Protein AF-A0A957QJ21-F1 (afdb_monomer_lite)

Radius of gyration: 21.08 Å; chains: 1; bounding box: 48×19×52 Å

pLDDT: mean 94.01, std 4.48, range [73.44, 98.06]

Secondary structure (DSSP, 8-state):
---HHHHHHHHHH-HHHHTT-S----PPP----EEPPPTTS-HHHHHHHHHTT--SEEHHHHHHHHHHHHT-

Sequence (72 aa):
MPATEQVLAALRQNRDFMSQVVAWERIPARPAQVAPFPPDLQPQLLAALHNRGISSLYHHQSLAIEAAQTGR

Structure (mmCIF, N/CA/C/O backbone):
data_AF-A0A957QJ21-F1
#
_entry.id   AF-A0A957QJ21-F1
#
loop_
_atom_site.group_PDB
_atom_site.id
_atom_site.type_symbol
_atom_site.label_atom_id
_atom_site.label_alt_id
_atom_site.label_comp_id
_atom_site.label_asym_id
_atom_site.label_entity_id
_atom_site.label_seq_id
_atom_site.pdbx_PDB_ins_code
_atom_site.Cartn_x
_atom_site.Cartn_y
_atom_site.Cartn_z
_atom_site.occupancy
_atom_site.B_iso_or_equiv
_atom_site.auth_seq_id
_atom_site.auth_comp_id
_atom_site.auth_asym_id
_atom_site.auth_atom_id
_atom_site.pdbx_PDB_model_num
ATOM 1 N N . MET A 1 1 ? 23.828 -7.090 -4.677 1.00 73.62 1 MET A N 1
ATOM 2 C CA . MET A 1 1 ? 22.709 -7.202 -5.637 1.00 73.62 1 MET A CA 1
ATOM 3 C C . MET A 1 1 ? 22.331 -5.797 -6.081 1.00 73.62 1 MET A C 1
ATOM 5 O O . MET A 1 1 ? 22.332 -4.928 -5.214 1.00 73.62 1 MET A O 1
ATOM 9 N N . PRO A 1 2 ? 22.108 -5.542 -7.383 1.00 85.38 2 PRO A N 1
ATOM 10 C CA . PRO A 1 2 ? 21.724 -4.215 -7.865 1.00 85.38 2 PRO A CA 1
ATOM 11 C C . PRO A 1 2 ? 20.356 -3.800 -7.308 1.00 85.38 2 PRO A C 1
ATOM 13 O O . PRO A 1 2 ? 19.533 -4.655 -6.979 1.00 85.38 2 PRO A O 1
ATOM 16 N N . ALA A 1 3 ? 20.119 -2.491 -7.211 1.00 94.19 3 ALA A N 1
ATOM 17 C CA . ALA A 1 3 ? 18.812 -1.959 -6.829 1.00 94.19 3 ALA A CA 1
ATOM 18 C C . ALA A 1 3 ? 17.770 -2.248 -7.924 1.00 94.19 3 ALA A C 1
ATOM 20 O O . ALA A 1 3 ? 18.101 -2.271 -9.112 1.00 94.19 3 ALA A O 1
ATOM 21 N N . THR A 1 4 ? 16.506 -2.429 -7.540 1.00 93.31 4 THR A N 1
ATOM 22 C CA . THR A 1 4 ? 15.406 -2.757 -8.464 1.00 93.31 4 THR A CA 1
ATOM 23 C C . THR A 1 4 ? 15.296 -1.746 -9.607 1.00 93.31 4 THR A C 1
ATOM 25 O O . THR A 1 4 ? 15.127 -2.125 -10.765 1.00 93.31 4 THR A O 1
ATOM 28 N N . GLU A 1 5 ? 15.477 -0.459 -9.317 1.00 93.00 5 GLU A N 1
ATOM 29 C CA . GLU A 1 5 ? 15.445 0.626 -10.299 1.00 93.00 5 GLU A CA 1
ATOM 30 C C . GLU A 1 5 ? 16.538 0.474 -11.364 1.00 93.00 5 GLU A C 1
ATOM 32 O O . GLU A 1 5 ? 16.300 0.747 -12.541 1.00 93.00 5 GLU A O 1
ATOM 37 N N . GLN A 1 6 ? 17.724 -0.001 -10.971 1.00 95.62 6 GLN A N 1
ATOM 38 C CA . GLN A 1 6 ? 18.848 -0.224 -11.885 1.00 95.62 6 GLN A CA 1
ATOM 39 C C . GLN A 1 6 ? 18.565 -1.404 -12.818 1.00 95.62 6 GLN A C 1
ATOM 41 O O . GLN A 1 6 ? 18.853 -1.328 -14.011 1.00 95.62 6 GLN A O 1
ATOM 46 N N . VAL A 1 7 ? 17.944 -2.467 -12.297 1.00 96.31 7 VAL A N 1
ATOM 47 C CA . VAL A 1 7 ? 17.529 -3.625 -13.101 1.00 96.31 7 VAL A CA 1
ATOM 48 C C . VAL A 1 7 ? 16.464 -3.220 -14.121 1.00 96.31 7 VAL A C 1
ATOM 50 O O . VAL A 1 7 ? 16.594 -3.543 -15.301 1.00 96.31 7 VAL A O 1
ATOM 53 N N . LEU A 1 8 ? 15.446 -2.459 -13.704 1.00 95.25 8 LEU A N 1
ATOM 54 C CA . LEU A 1 8 ? 14.405 -1.961 -14.610 1.00 95.25 8 LEU A CA 1
ATOM 55 C C . LEU A 1 8 ? 14.982 -1.066 -15.717 1.00 95.25 8 LEU A C 1
ATOM 57 O O . LEU A 1 8 ? 14.580 -1.185 -16.875 1.00 95.25 8 LEU A O 1
ATOM 61 N N . ALA A 1 9 ? 15.938 -0.194 -15.380 1.00 95.25 9 ALA A N 1
ATOM 62 C CA . ALA A 1 9 ? 16.618 0.648 -16.360 1.00 95.25 9 ALA A CA 1
ATOM 63 C C . ALA A 1 9 ? 17.430 -0.182 -17.370 1.00 95.25 9 ALA A C 1
ATOM 65 O O . ALA A 1 9 ? 17.344 0.072 -18.571 1.00 95.25 9 ALA A O 1
ATOM 66 N N . ALA A 1 10 ? 18.160 -1.199 -16.901 1.00 96.62 10 ALA A N 1
ATOM 67 C CA . ALA A 1 10 ? 18.939 -2.091 -17.757 1.00 96.62 10 ALA A CA 1
ATOM 68 C C . ALA A 1 10 ? 18.052 -2.896 -18.722 1.00 96.62 10 ALA A C 1
ATOM 70 O O . ALA A 1 10 ? 18.355 -2.977 -19.911 1.00 96.62 10 ALA A O 1
ATOM 71 N N . LEU A 1 11 ? 16.923 -3.432 -18.243 1.00 96.50 11 LEU A N 1
ATOM 72 C CA . LEU A 1 11 ? 15.954 -4.143 -19.085 1.00 96.50 11 LEU A CA 1
ATOM 73 C C . LEU A 1 11 ? 15.392 -3.240 -20.185 1.00 96.50 11 LEU A C 1
ATOM 75 O O . LEU A 1 11 ? 15.332 -3.645 -21.343 1.00 96.50 11 LEU A O 1
ATOM 79 N N . ARG A 1 12 ? 15.049 -1.991 -19.849 1.00 95.25 12 ARG A N 1
ATOM 80 C CA . ARG A 1 12 ? 14.518 -1.028 -20.822 1.00 95.25 12 ARG A CA 1
ATOM 81 C C . ARG A 1 12 ? 15.536 -0.633 -21.900 1.00 95.25 12 ARG A C 1
ATOM 83 O O . ARG A 1 12 ? 15.132 -0.250 -22.994 1.00 95.25 12 ARG A O 1
ATOM 90 N N . GLN A 1 13 ? 16.834 -0.700 -21.604 1.00 96.50 13 GLN A N 1
ATOM 91 C CA . GLN A 1 13 ? 17.912 -0.398 -22.556 1.00 96.50 13 GLN A CA 1
ATOM 92 C C . GLN A 1 13 ? 18.341 -1.617 -23.390 1.00 96.50 13 GLN A C 1
ATOM 94 O O . GLN A 1 13 ? 19.020 -1.459 -24.405 1.00 96.50 13 GLN A O 1
ATOM 99 N N . ASN A 1 14 ? 17.944 -2.830 -22.999 1.00 98.06 14 ASN A N 1
ATOM 100 C CA . ASN A 1 14 ? 18.284 -4.053 -23.713 1.00 98.06 14 ASN A CA 1
ATOM 101 C C . ASN A 1 14 ? 17.372 -4.239 -24.939 1.00 98.06 14 ASN A C 1
ATOM 103 O O . ASN A 1 14 ? 16.167 -4.450 -24.813 1.00 98.06 14 ASN A O 1
ATOM 107 N N . ARG A 1 15 ? 17.963 -4.182 -26.139 1.00 96.75 15 ARG A N 1
ATOM 108 C CA . ARG A 1 15 ? 17.236 -4.270 -27.415 1.00 96.75 15 ARG A CA 1
ATOM 109 C C . ARG A 1 15 ? 16.596 -5.634 -27.654 1.00 96.75 15 ARG A C 1
ATOM 111 O O . ARG A 1 15 ? 15.452 -5.674 -28.095 1.00 96.75 15 ARG A O 1
ATOM 118 N N . ASP A 1 16 ? 17.302 -6.718 -27.350 1.00 98.00 16 ASP A N 1
ATOM 119 C CA . ASP A 1 16 ? 16.793 -8.077 -27.557 1.00 98.00 16 ASP A CA 1
ATOM 120 C C . ASP A 1 16 ? 15.598 -8.330 -26.641 1.00 98.00 16 ASP A C 1
ATOM 122 O O . ASP A 1 16 ? 14.566 -8.830 -27.083 1.00 98.00 16 ASP A O 1
ATOM 126 N N . PHE A 1 17 ? 15.689 -7.871 -25.392 1.00 97.44 17 PHE A N 1
ATOM 127 C CA . PHE A 1 17 ? 14.585 -7.924 -24.443 1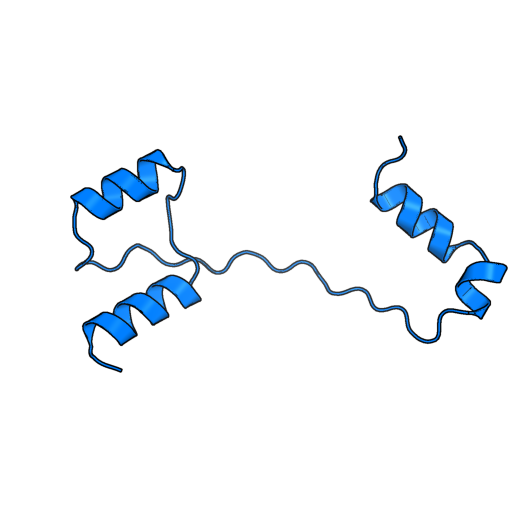.00 97.44 17 PHE A CA 1
ATOM 128 C C . PHE A 1 17 ? 13.395 -7.074 -24.905 1.00 97.44 17 PHE A C 1
ATOM 130 O O . PHE A 1 17 ? 12.282 -7.581 -25.030 1.00 97.44 17 PHE A O 1
ATOM 137 N N . MET A 1 18 ? 13.623 -5.794 -25.217 1.00 97.50 18 MET A N 1
ATOM 138 C CA . MET A 1 18 ? 12.554 -4.878 -25.626 1.00 97.50 18 MET A CA 1
ATOM 139 C C . MET A 1 18 ? 11.889 -5.278 -26.947 1.00 97.50 18 MET A C 1
ATOM 141 O O . MET A 1 18 ? 10.728 -4.942 -27.148 1.00 97.50 18 MET A O 1
ATOM 145 N N . SER A 1 19 ? 12.568 -6.038 -27.814 1.00 97.56 19 SER A N 1
ATOM 146 C CA . SER A 1 19 ? 11.962 -6.599 -29.031 1.00 97.56 19 SER A CA 1
ATOM 147 C C . SER A 1 19 ? 10.813 -7.576 -28.745 1.00 97.56 19 SER A C 1
ATOM 149 O O . SER A 1 19 ? 9.955 -7.773 -29.600 1.00 97.56 19 SER A O 1
ATOM 151 N N . GLN A 1 20 ? 10.784 -8.164 -27.543 1.00 97.75 20 GLN A N 1
ATOM 152 C CA . GLN A 1 20 ? 9.753 -9.099 -27.085 1.00 97.75 20 GLN A CA 1
ATOM 153 C C . GLN A 1 20 ? 8.712 -8.432 -26.168 1.00 97.75 20 GLN A C 1
ATOM 155 O O . GLN A 1 20 ? 7.764 -9.079 -25.723 1.00 97.75 20 GLN A O 1
ATOM 160 N N . VAL A 1 21 ? 8.866 -7.138 -25.864 1.00 97.25 21 VAL A N 1
ATOM 161 C CA . VAL A 1 21 ? 7.941 -6.387 -25.009 1.00 97.25 21 VAL A CA 1
ATOM 162 C C . VAL A 1 21 ? 6.906 -5.679 -25.878 1.00 97.25 21 VAL A C 1
ATOM 164 O O . VAL A 1 21 ? 7.210 -4.703 -26.557 1.00 97.25 21 VAL A O 1
ATOM 167 N N . VAL A 1 22 ? 5.656 -6.139 -25.814 1.00 97.75 22 VAL A N 1
ATOM 168 C CA . VAL A 1 22 ? 4.543 -5.554 -26.585 1.00 97.75 22 VAL A CA 1
ATOM 169 C C . VAL A 1 22 ? 4.031 -4.249 -25.964 1.00 97.75 22 VAL A C 1
ATOM 171 O O . VAL A 1 22 ? 3.607 -3.345 -26.679 1.00 97.75 22 VAL A O 1
ATOM 174 N N . ALA A 1 23 ? 4.087 -4.122 -24.637 1.00 96.94 23 ALA A N 1
ATOM 175 C CA . ALA A 1 23 ? 3.661 -2.925 -23.925 1.00 96.94 23 ALA A CA 1
ATOM 176 C C . ALA A 1 23 ? 4.559 -2.662 -22.716 1.00 96.94 23 ALA A C 1
ATOM 178 O O . ALA A 1 23 ? 4.887 -3.570 -21.954 1.00 96.94 23 ALA A O 1
ATOM 179 N N . TRP A 1 24 ? 4.923 -1.395 -22.528 1.00 95.88 24 TRP A N 1
ATOM 180 C CA . TRP A 1 24 ? 5.611 -0.929 -21.333 1.00 95.88 24 TRP A CA 1
ATOM 181 C C . TRP A 1 24 ? 4.919 0.323 -20.815 1.00 95.88 24 TRP A C 1
ATOM 183 O O . TRP A 1 24 ? 5.013 1.389 -21.424 1.00 95.88 24 TRP A O 1
ATOM 193 N N . GLU A 1 25 ? 4.295 0.212 -19.651 1.00 96.12 25 GLU A N 1
ATOM 194 C CA . GLU A 1 25 ? 3.586 1.311 -19.009 1.00 96.12 25 GLU A CA 1
ATOM 195 C C . GLU A 1 25 ? 4.237 1.666 -17.671 1.00 96.12 25 GLU A C 1
ATOM 197 O O . GLU A 1 25 ? 4.650 0.795 -16.904 1.00 96.12 25 GLU A O 1
ATOM 202 N N . ARG A 1 26 ? 4.337 2.968 -17.381 1.00 93.69 26 ARG A N 1
ATOM 203 C CA . ARG A 1 26 ? 4.732 3.460 -16.061 1.00 93.69 26 ARG A CA 1
ATOM 204 C C . ARG A 1 26 ? 3.504 4.024 -15.364 1.00 93.69 26 ARG A C 1
ATOM 206 O O . ARG A 1 26 ? 3.059 5.119 -15.691 1.00 93.69 26 ARG A O 1
ATOM 213 N N . ILE A 1 27 ? 3.025 3.309 -14.356 1.00 96.75 27 ILE A N 1
ATOM 214 C CA . ILE A 1 27 ? 1.957 3.800 -13.488 1.00 96.75 27 ILE A CA 1
ATOM 215 C C . ILE A 1 27 ? 2.570 4.809 -12.500 1.00 96.75 27 ILE A C 1
ATOM 217 O O . ILE A 1 27 ? 3.554 4.477 -11.829 1.00 96.75 27 ILE A O 1
ATOM 221 N N . PRO A 1 28 ? 2.052 6.048 -12.410 1.00 96.06 28 PRO A N 1
ATOM 222 C CA . PRO A 1 28 ? 2.585 7.046 -11.493 1.00 96.06 28 PRO A CA 1
ATOM 223 C C . PRO A 1 28 ? 2.331 6.655 -10.033 1.00 96.06 28 PRO A C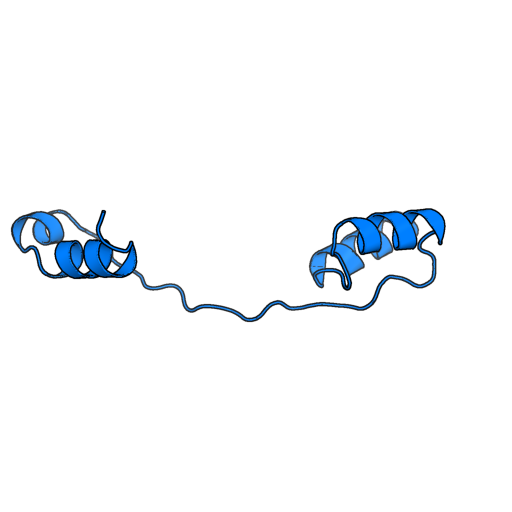 1
ATOM 225 O O . PRO A 1 28 ? 1.298 6.073 -9.692 1.00 96.06 28 PRO A O 1
ATOM 228 N N . ALA A 1 29 ? 3.266 7.024 -9.154 1.00 96.38 29 ALA A N 1
ATOM 229 C CA . ALA A 1 29 ? 3.060 6.914 -7.717 1.00 96.38 29 ALA A CA 1
ATOM 230 C C . ALA A 1 29 ? 1.883 7.803 -7.296 1.00 96.38 29 ALA A C 1
ATOM 232 O O . ALA A 1 29 ? 1.726 8.920 -7.792 1.00 96.38 29 ALA A O 1
ATOM 233 N N . ARG A 1 30 ? 1.057 7.308 -6.372 1.00 96.44 30 ARG A N 1
ATOM 234 C CA . ARG A 1 30 ? -0.090 8.044 -5.838 1.00 96.44 30 ARG A CA 1
ATOM 235 C C . ARG A 1 30 ? 0.066 8.192 -4.328 1.00 96.44 30 ARG A C 1
ATOM 237 O O . ARG A 1 30 ? 0.364 7.189 -3.676 1.00 96.44 30 ARG A O 1
ATOM 244 N N . PRO A 1 31 ? -0.114 9.402 -3.771 1.00 96.12 31 PRO A N 1
ATOM 245 C CA . PRO A 1 31 ? -0.080 9.588 -2.330 1.00 96.12 31 PRO A CA 1
ATOM 246 C C . PRO A 1 31 ? -1.211 8.796 -1.670 1.00 96.12 31 PRO A C 1
ATOM 248 O O . PRO A 1 31 ? -2.280 8.594 -2.255 1.00 96.12 31 PRO A O 1
ATOM 251 N N . ALA A 1 32 ? -0.968 8.358 -0.439 1.00 95.62 32 ALA A N 1
ATOM 252 C CA . ALA A 1 32 ? -1.989 7.719 0.372 1.00 95.62 32 ALA A CA 1
ATOM 253 C C . ALA A 1 32 ? -3.153 8.691 0.615 1.00 95.62 32 ALA A C 1
ATOM 255 O O . ALA A 1 32 ? -2.949 9.812 1.075 1.00 95.62 32 ALA A O 1
ATOM 256 N N . GLN A 1 33 ? -4.376 8.244 0.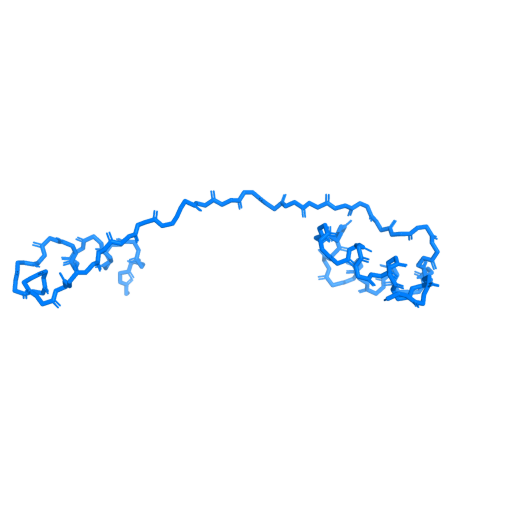334 1.00 97.38 33 GLN A N 1
ATOM 257 C CA . GLN A 1 33 ? -5.585 8.920 0.793 1.00 97.38 33 GLN A CA 1
ATOM 258 C C . GLN A 1 33 ? -5.961 8.322 2.141 1.00 97.38 33 GLN A C 1
ATOM 260 O O . GLN A 1 33 ? -6.307 7.139 2.215 1.00 97.38 33 GLN A O 1
ATOM 265 N N . VAL A 1 34 ? -5.854 9.124 3.195 1.00 97.25 34 VAL A N 1
ATOM 266 C CA . VAL A 1 34 ? -6.112 8.705 4.574 1.00 97.25 34 VAL A CA 1
ATOM 267 C C . VAL A 1 34 ? -7.287 9.471 5.171 1.00 97.25 34 VAL A C 1
ATOM 269 O O . VAL A 1 34 ? -7.615 10.570 4.728 1.00 97.25 34 VAL A O 1
ATOM 272 N N . ALA A 1 35 ? -7.917 8.873 6.172 1.00 94.62 35 ALA A N 1
ATOM 273 C CA . ALA A 1 35 ? -9.020 9.421 6.943 1.00 94.62 35 ALA A CA 1
ATOM 274 C C . ALA A 1 35 ? -8.756 9.200 8.446 1.00 94.62 35 ALA A C 1
ATOM 276 O O . ALA A 1 35 ? -8.028 8.264 8.813 1.00 94.62 35 ALA A O 1
ATOM 277 N N . PRO A 1 36 ? -9.312 10.054 9.327 1.00 89.94 36 PRO A N 1
ATOM 278 C CA . PRO A 1 36 ? -9.281 9.800 10.763 1.00 89.94 36 PRO A CA 1
ATOM 279 C C . PRO A 1 36 ? -10.030 8.503 11.098 1.00 89.94 36 PRO A C 1
ATOM 281 O O . PRO A 1 36 ? -10.810 7.992 10.295 1.00 89.94 36 PRO A O 1
ATOM 284 N N . PHE A 1 37 ? -9.801 7.962 12.293 1.00 91.00 37 PHE A N 1
ATOM 285 C CA . PHE A 1 37 ? -10.591 6.828 12.762 1.00 91.00 37 PHE A CA 1
ATOM 286 C C . PHE A 1 37 ? -12.066 7.227 12.945 1.00 91.00 37 PHE A C 1
ATOM 288 O O . PHE A 1 37 ? -12.324 8.317 13.465 1.00 91.00 37 PHE A O 1
ATOM 295 N N . PRO A 1 38 ? -13.026 6.357 12.576 1.00 89.00 38 PRO A N 1
ATOM 296 C CA . PRO A 1 38 ? -14.438 6.582 12.856 1.00 89.00 38 PRO A CA 1
ATOM 297 C C . PRO A 1 38 ? -14.680 6.786 14.359 1.00 89.00 38 PRO A C 1
ATOM 299 O O . PRO A 1 38 ? -14.070 6.077 15.167 1.00 89.00 38 PRO A O 1
ATOM 302 N N . PRO A 1 39 ? -15.567 7.717 14.755 1.00 85.50 39 PRO A N 1
ATOM 303 C CA . PRO A 1 39 ? -15.784 8.062 16.162 1.00 85.50 39 PRO A CA 1
ATOM 304 C C . PRO A 1 39 ? -16.310 6.884 16.991 1.00 85.50 39 PRO A C 1
ATOM 306 O O . PRO A 1 39 ? -15.989 6.771 18.171 1.00 85.50 39 PRO A O 1
ATOM 309 N N . ASP A 1 40 ? -17.049 5.972 16.359 1.00 87.38 40 ASP A N 1
ATOM 310 C CA . ASP A 1 40 ? -17.683 4.828 17.022 1.00 87.38 40 ASP A CA 1
ATOM 311 C C . ASP A 1 40 ? -16.756 3.601 17.119 1.00 87.38 40 ASP A C 1
ATOM 313 O O . ASP A 1 40 ? -17.180 2.501 17.486 1.00 87.38 40 ASP A O 1
ATOM 317 N N . LEU A 1 41 ? -15.474 3.755 16.767 1.00 89.88 41 LEU A N 1
ATOM 318 C CA . LEU A 1 41 ? -14.499 2.680 16.886 1.00 89.88 41 LEU A CA 1
ATOM 319 C C . LEU A 1 41 ? -14.117 2.467 18.357 1.00 89.88 41 LEU A C 1
ATOM 321 O O . LEU A 1 41 ? -13.717 3.394 19.059 1.00 89.88 41 LEU A O 1
ATOM 325 N N . GLN A 1 42 ? -14.203 1.221 18.829 1.00 92.44 42 GLN A N 1
ATOM 326 C CA . GLN A 1 42 ? -13.950 0.917 20.237 1.00 92.44 42 GLN A CA 1
ATOM 3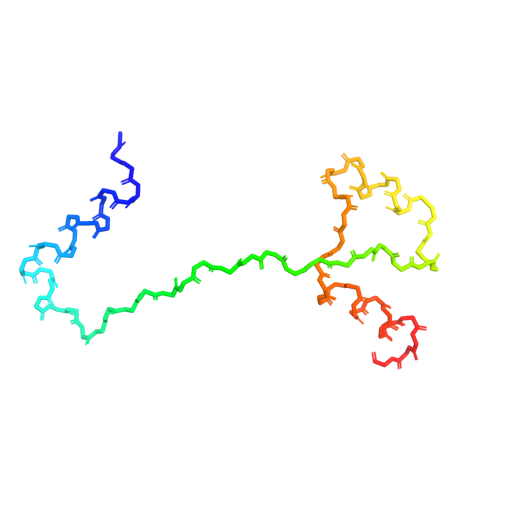27 C C . GLN A 1 42 ? -12.522 1.319 20.669 1.00 92.44 42 GLN A C 1
ATOM 329 O O . GLN A 1 42 ? -11.557 0.976 19.977 1.00 92.44 42 GLN A O 1
ATOM 334 N N . PRO A 1 43 ? -12.338 1.944 21.851 1.00 92.88 43 PRO A N 1
ATOM 335 C CA . PRO A 1 43 ? -11.026 2.421 22.304 1.00 92.88 43 PRO A CA 1
ATOM 336 C C . PRO A 1 43 ? -9.936 1.341 22.378 1.00 92.88 43 PRO A C 1
ATOM 338 O O . PRO A 1 43 ? -8.771 1.606 22.092 1.00 92.88 43 PRO A O 1
ATOM 341 N N . GLN A 1 44 ? -10.306 0.102 22.721 1.00 95.50 44 GLN A N 1
ATOM 342 C CA . GLN A 1 44 ? -9.371 -1.030 22.774 1.00 95.50 44 GLN A CA 1
ATOM 343 C C . GLN A 1 44 ? -8.808 -1.372 21.387 1.00 95.50 44 GLN A C 1
ATOM 345 O O . GLN A 1 44 ? -7.636 -1.729 21.257 1.00 95.50 44 GLN A O 1
ATOM 350 N N . LEU A 1 45 ? -9.624 -1.214 20.341 1.00 93.44 45 LEU A N 1
ATOM 351 C CA . LEU A 1 45 ? -9.207 -1.422 18.960 1.00 93.44 45 LEU A CA 1
ATOM 352 C C . LEU A 1 45 ? -8.301 -0.283 18.480 1.00 93.44 45 LEU A C 1
ATOM 354 O O . LEU A 1 45 ? -7.283 -0.561 17.851 1.00 93.44 45 LEU A O 1
ATOM 358 N N . LEU A 1 46 ? -8.602 0.971 18.839 1.00 93.88 46 LEU A N 1
ATOM 359 C CA . LEU A 1 46 ? -7.712 2.108 18.567 1.00 93.88 46 LEU A CA 1
ATOM 360 C C . LEU A 1 46 ? -6.323 1.889 19.177 1.00 93.88 46 LEU A C 1
ATOM 362 O O . LEU A 1 46 ? -5.315 2.022 18.484 1.00 93.88 46 LEU A 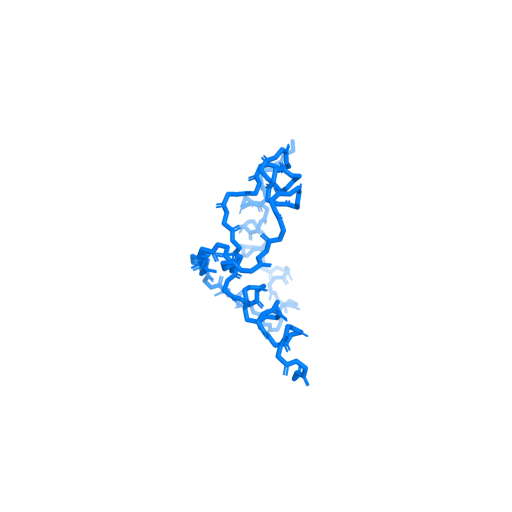O 1
ATOM 366 N N . ALA A 1 47 ? -6.259 1.473 20.444 1.00 95.50 47 ALA A N 1
ATOM 367 C CA . ALA A 1 47 ? -4.995 1.163 21.108 1.00 95.50 47 ALA A CA 1
ATOM 368 C C . ALA A 1 47 ? -4.232 0.031 20.394 1.00 95.50 47 ALA A C 1
ATOM 370 O O . ALA A 1 47 ? -3.028 0.137 20.164 1.00 95.50 47 ALA A O 1
ATOM 371 N N . ALA A 1 48 ? -4.930 -1.033 19.985 1.00 96.50 48 ALA A N 1
ATOM 372 C CA . ALA A 1 48 ? -4.325 -2.136 19.242 1.00 96.50 48 ALA A CA 1
ATOM 373 C C . ALA A 1 48 ? -3.783 -1.703 17.865 1.00 96.50 48 ALA A C 1
ATOM 375 O O . ALA A 1 48 ? -2.716 -2.167 17.458 1.00 96.50 48 ALA A O 1
ATOM 376 N N . LEU A 1 49 ? -4.486 -0.813 17.157 1.00 95.31 49 LEU A N 1
ATOM 377 C CA . LEU A 1 49 ? -4.049 -0.253 15.874 1.00 95.31 49 LEU A CA 1
ATOM 378 C C . LEU A 1 49 ? -2.809 0.629 16.050 1.00 95.31 49 LEU A C 1
ATOM 380 O O . LEU A 1 49 ? -1.813 0.431 15.351 1.00 95.31 49 LEU A O 1
ATOM 384 N N . HIS A 1 50 ? -2.816 1.519 17.042 1.00 95.62 50 HIS A N 1
ATOM 385 C CA . HIS A 1 50 ? -1.661 2.355 17.361 1.00 95.62 50 HIS A CA 1
ATOM 386 C C . HIS A 1 50 ? -0.429 1.533 17.753 1.00 95.62 50 HIS A C 1
ATOM 388 O O . HIS A 1 50 ? 0.662 1.806 17.256 1.00 95.62 50 HIS A O 1
ATOM 394 N N . ASN A 1 51 ? -0.597 0.470 18.546 1.00 97.50 51 ASN A N 1
ATOM 395 C CA . ASN A 1 51 ? 0.492 -0.450 18.900 1.00 97.50 51 ASN A CA 1
ATOM 396 C C . ASN A 1 51 ? 1.096 -1.168 17.683 1.00 97.50 51 ASN A C 1
ATOM 398 O O . ASN A 1 51 ? 2.235 -1.625 17.733 1.00 97.50 51 ASN A O 1
ATOM 402 N N . ARG A 1 52 ? 0.348 -1.259 16.578 1.00 97.06 52 ARG A N 1
ATOM 403 C CA . ARG A 1 52 ? 0.817 -1.791 15.291 1.00 97.06 52 ARG A CA 1
ATOM 404 C C . ARG A 1 52 ? 1.373 -0.709 14.357 1.00 97.06 52 ARG A C 1
ATOM 406 O O . ARG A 1 52 ? 1.655 -1.004 13.200 1.00 97.06 52 ARG A O 1
ATOM 413 N N . GLY A 1 53 ? 1.524 0.529 14.830 1.00 96.12 53 GLY A N 1
ATOM 414 C CA . GLY A 1 53 ? 2.006 1.664 14.038 1.00 96.12 53 GLY A CA 1
ATOM 415 C C . GLY A 1 53 ? 0.956 2.273 13.105 1.00 96.12 53 GLY A C 1
ATOM 416 O O . GLY A 1 53 ? 1.303 3.058 12.227 1.00 96.12 53 GLY A O 1
ATOM 417 N N . ILE A 1 54 ? -0.324 1.929 13.274 1.00 95.31 54 ILE A N 1
ATOM 418 C CA . ILE A 1 54 ? -1.420 2.459 12.458 1.00 95.31 54 ILE A CA 1
ATOM 419 C C . ILE A 1 54 ? -1.981 3.692 13.165 1.00 95.31 54 ILE A C 1
ATOM 421 O O . ILE A 1 54 ? -2.638 3.585 14.197 1.00 95.31 54 ILE A O 1
ATOM 425 N N . SER A 1 55 ? -1.696 4.874 12.621 1.00 92.44 55 SER A N 1
ATOM 426 C CA . SER A 1 55 ? -2.136 6.167 13.170 1.00 92.44 55 SER A CA 1
ATOM 427 C C . SER A 1 55 ? -3.321 6.791 12.428 1.00 92.44 55 SER A C 1
ATOM 429 O O . SER A 1 55 ? -3.923 7.734 12.930 1.00 92.44 55 SER A O 1
ATOM 431 N N . SER A 1 56 ? -3.654 6.275 11.246 1.00 94.19 56 SER A N 1
ATOM 432 C CA . SER A 1 56 ? -4.808 6.671 10.435 1.00 94.19 56 SER A CA 1
ATOM 433 C C . SER A 1 56 ? -5.248 5.500 9.561 1.00 94.19 56 SER A C 1
ATOM 435 O O . SER A 1 56 ? -4.482 4.554 9.352 1.00 94.19 56 SER A O 1
ATOM 437 N N . LEU A 1 57 ? -6.479 5.555 9.059 1.00 95.88 57 LEU A N 1
ATOM 438 C CA . LEU A 1 57 ? -6.993 4.571 8.114 1.00 95.88 57 LEU A CA 1
ATOM 439 C C . LEU A 1 57 ? -6.808 5.071 6.691 1.00 95.88 57 LEU A C 1
ATOM 441 O O . LEU A 1 57 ? -6.909 6.268 6.428 1.00 95.88 57 LEU A O 1
ATOM 445 N N . TYR A 1 58 ? -6.624 4.158 5.741 1.00 97.31 58 TYR A N 1
ATOM 446 C CA . TYR A 1 58 ? -6.865 4.518 4.349 1.00 97.31 58 TYR A CA 1
ATOM 447 C C . TYR A 1 58 ? -8.335 4.894 4.162 1.00 97.31 58 TYR A C 1
ATOM 449 O O . TYR A 1 58 ? -9.222 4.330 4.800 1.00 97.31 58 TYR A O 1
ATOM 457 N N . HIS A 1 59 ? -8.606 5.815 3.241 1.00 96.44 59 HIS A N 1
ATOM 458 C CA . HIS A 1 59 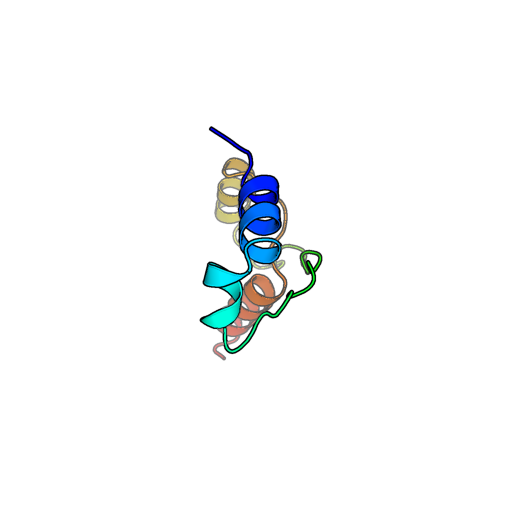? -9.952 6.328 3.001 1.00 96.44 59 HIS A CA 1
ATOM 459 C C . HIS A 1 59 ? -10.981 5.205 2.767 1.00 96.44 59 HIS A C 1
ATOM 461 O O . HIS A 1 59 ? -12.034 5.184 3.397 1.00 96.44 59 HIS A O 1
ATOM 467 N N . HIS A 1 60 ? -10.632 4.199 1.957 1.00 95.88 60 HIS A N 1
ATOM 468 C CA . HIS A 1 60 ? -11.497 3.041 1.708 1.00 95.88 60 HIS A CA 1
ATOM 469 C C . HIS A 1 60 ? -11.744 2.174 2.956 1.00 95.88 60 HIS A C 1
ATOM 471 O O . HIS A 1 60 ? -12.786 1.535 3.049 1.00 95.88 60 HIS A O 1
ATOM 477 N N . GLN A 1 61 ? -10.818 2.150 3.920 1.00 95.88 61 GLN A N 1
ATOM 478 C CA . GLN A 1 61 ? -11.003 1.425 5.181 1.00 95.88 61 GLN A CA 1
ATOM 479 C C . GLN A 1 61 ? -12.000 2.150 6.090 1.00 95.88 61 GLN A C 1
ATOM 481 O O . GLN A 1 61 ? -12.850 1.486 6.673 1.00 95.88 61 GLN A O 1
ATOM 486 N N . SER A 1 62 ? -11.943 3.487 6.175 1.00 94.12 62 SER A N 1
ATOM 487 C CA . SER A 1 62 ? -12.953 4.273 6.910 1.00 94.12 62 SER A CA 1
ATOM 488 C C . SER A 1 62 ? -14.345 4.038 6.332 1.00 94.12 62 SER A C 1
ATOM 490 O O . SER A 1 62 ? -15.252 3.650 7.061 1.00 94.12 62 SER A O 1
ATOM 492 N N . LEU A 1 63 ? -14.478 4.149 5.004 1.00 93.75 63 LEU A N 1
ATOM 493 C CA . LEU A 1 63 ? -15.744 3.910 4.305 1.00 93.75 63 LEU A CA 1
ATOM 494 C C . LEU A 1 63 ? -16.291 2.499 4.548 1.00 93.75 63 LEU A C 1
ATOM 496 O O . LEU A 1 63 ? -17.489 2.333 4.753 1.00 93.75 63 LEU A O 1
ATOM 500 N N . ALA A 1 64 ? -15.427 1.480 4.544 1.00 94.69 64 ALA A N 1
ATOM 501 C CA . ALA A 1 64 ? -15.841 0.106 4.810 1.00 94.69 64 ALA A CA 1
ATOM 502 C C . ALA A 1 64 ? -16.352 -0.082 6.248 1.00 94.69 64 ALA A C 1
ATOM 504 O O . ALA A 1 64 ? -17.337 -0.787 6.459 1.00 94.69 64 ALA A O 1
ATOM 505 N N . ILE A 1 65 ? -15.713 0.556 7.235 1.00 93.25 65 ILE A N 1
ATOM 506 C CA . ILE A 1 65 ? -16.166 0.511 8.632 1.00 93.25 65 ILE A CA 1
ATOM 507 C C . ILE A 1 65 ? -17.511 1.226 8.781 1.00 93.25 65 ILE A C 1
ATOM 509 O O . ILE A 1 65 ? -18.423 0.666 9.383 1.00 93.25 65 ILE A O 1
ATOM 513 N N . GLU A 1 66 ? -17.660 2.419 8.204 1.00 91.56 66 GLU A N 1
ATOM 514 C CA . GLU A 1 66 ? -18.916 3.180 8.224 1.00 91.56 66 GLU A CA 1
ATOM 515 C C . GLU A 1 66 ? -20.065 2.403 7.555 1.00 91.56 66 GLU A C 1
ATOM 517 O O . GLU A 1 66 ? -21.181 2.349 8.080 1.00 91.56 66 GLU A O 1
ATOM 522 N N . ALA A 1 67 ? -19.802 1.749 6.420 1.00 93.12 67 ALA A N 1
ATOM 523 C CA . ALA A 1 67 ? -20.774 0.887 5.749 1.00 93.12 67 ALA A CA 1
ATOM 524 C C . ALA A 1 67 ? -21.187 -0.293 6.643 1.00 93.12 67 ALA A C 1
ATOM 526 O O . ALA A 1 67 ? -22.377 -0.485 6.895 1.00 93.12 67 ALA A O 1
ATOM 527 N N . ALA A 1 68 ? -20.216 -0.998 7.233 1.00 92.69 68 ALA A N 1
ATOM 528 C CA . ALA A 1 68 ? -20.480 -2.113 8.140 1.00 92.69 68 ALA A CA 1
ATOM 529 C C . ALA A 1 68 ? -21.273 -1.688 9.391 1.00 92.69 68 ALA A C 1
ATOM 531 O O . ALA A 1 68 ? -22.182 -2.399 9.814 1.00 92.69 68 ALA A O 1
ATOM 532 N N . GLN A 1 69 ? -20.972 -0.518 9.964 1.00 89.56 69 GLN A N 1
ATOM 533 C CA . GLN A 1 69 ? -21.702 0.042 11.109 1.00 89.56 69 GLN A CA 1
ATOM 534 C C . GLN A 1 69 ? -23.140 0.432 10.756 1.00 89.56 69 GLN A C 1
ATOM 536 O O . GLN A 1 69 ? -24.037 0.311 11.588 1.00 89.56 69 GLN A O 1
ATOM 541 N N . THR A 1 70 ? -23.369 0.883 9.523 1.00 91.62 70 THR A N 1
ATOM 542 C CA . THR A 1 70 ? -24.695 1.294 9.041 1.00 91.62 70 THR A CA 1
ATOM 543 C C . THR A 1 70 ? -25.469 0.178 8.334 1.00 91.62 70 THR A C 1
ATOM 545 O O . THR A 1 70 ? -26.571 0.429 7.846 1.00 91.62 70 THR A O 1
ATOM 548 N N . GLY A 1 71 ? -24.928 -1.046 8.299 1.00 89.38 71 GLY A N 1
ATOM 549 C CA . GLY A 1 71 ? -25.563 -2.217 7.692 1.00 89.38 71 GLY A CA 1
ATOM 550 C C . GLY A 1 71 ? -25.692 -2.147 6.167 1.00 89.38 71 GLY A C 1
ATOM 551 O O . GLY A 1 71 ? -26.682 -2.645 5.631 1.00 89.38 71 GLY A O 1
ATOM 552 N N . ARG A 1 72 ? -24.741 -1.499 5.482 1.00 73.44 72 ARG A N 1
ATOM 553 C CA . ARG A 1 72 ? -24.703 -1.342 4.017 1.00 73.44 72 ARG A CA 1
ATOM 554 C C . ARG A 1 72 ? -23.593 -2.155 3.365 1.00 73.44 72 ARG A C 1
ATOM 556 O O . ARG A 1 72 ? -22.539 -2.340 4.012 1.00 73.44 72 ARG A O 1
#

Foldseek 3Di:
DDDPVVVVVVLVPDPVNVVPDPDDDDDDDDDFAWDAADPPDDPVVVVVCVVVVNGTHGPVVNVVVVCVVVVD